Protein AF-A0A497G635-F1 (afdb_monomer_lite)

pLDDT: mean 95.18, std 5.39, range [63.78, 98.56]

Structure (mmCIF, N/CA/C/O backbone):
data_AF-A0A497G635-F1
#
_entry.id   AF-A0A497G635-F1
#
loop_
_atom_site.group_PDB
_atom_site.id
_atom_site.type_symbol
_atom_site.label_atom_id
_atom_site.label_alt_id
_atom_site.label_comp_id
_atom_site.label_asym_id
_atom_site.label_entity_id
_atom_site.label_seq_id
_atom_site.pdbx_PDB_ins_code
_atom_site.Cartn_x
_atom_site.Cartn_y
_atom_site.Cartn_z
_atom_site.occupancy
_atom_site.B_iso_or_equiv
_atom_site.auth_seq_id
_atom_site.auth_comp_id
_atom_site.auth_asym_id
_atom_site.auth_atom_id
_atom_site.pdbx_PDB_model_num
ATOM 1 N N . MET A 1 1 ? -13.423 -5.859 30.575 1.00 63.78 1 MET A N 1
ATOM 2 C CA . MET A 1 1 ? -13.373 -4.473 30.066 1.00 63.78 1 MET A CA 1
ATOM 3 C C . MET A 1 1 ? -14.773 -4.085 29.629 1.00 63.78 1 MET A C 1
ATOM 5 O O . MET A 1 1 ? -15.539 -4.984 29.285 1.00 63.78 1 MET A O 1
ATOM 9 N N . ALA A 1 2 ? -15.157 -2.811 29.715 1.00 88.50 2 ALA A N 1
ATOM 10 C CA . ALA A 1 2 ? -16.447 -2.407 29.167 1.00 88.50 2 ALA A CA 1
ATOM 11 C C . ALA A 1 2 ? -16.388 -2.517 27.636 1.00 88.50 2 ALA A C 1
ATOM 13 O O . ALA A 1 2 ? -15.327 -2.346 27.043 1.00 88.50 2 ALA A O 1
ATOM 14 N N . LYS A 1 3 ? -17.524 -2.767 26.978 1.00 91.19 3 LYS A N 1
ATOM 15 C CA . LYS A 1 3 ? -17.581 -2.925 25.513 1.00 91.19 3 LYS A CA 1
ATOM 16 C C . LYS A 1 3 ? -17.011 -1.718 24.749 1.00 91.19 3 LYS A C 1
ATOM 18 O O . LYS A 1 3 ? -16.501 -1.851 23.648 1.00 91.19 3 LYS A O 1
ATOM 23 N N . ILE A 1 4 ? -17.071 -0.535 25.360 1.00 92.25 4 ILE A N 1
ATOM 24 C CA . ILE A 1 4 ? -16.479 0.692 24.821 1.00 92.25 4 ILE A CA 1
ATOM 25 C C . ILE A 1 4 ? -14.945 0.700 24.863 1.00 92.25 4 ILE A C 1
ATOM 27 O O . ILE A 1 4 ? -14.320 1.320 24.007 1.00 92.25 4 ILE A O 1
ATOM 31 N N . ASP A 1 5 ? -14.338 0.026 25.839 1.00 93.88 5 ASP A N 1
ATOM 32 C CA . ASP A 1 5 ? -12.883 -0.053 25.972 1.00 93.88 5 ASP A CA 1
ATOM 33 C C . ASP A 1 5 ? -12.307 -1.008 24.920 1.00 93.88 5 ASP A C 1
ATOM 35 O O . ASP A 1 5 ? -11.311 -0.681 24.285 1.00 93.88 5 ASP A O 1
ATOM 39 N N . GLU A 1 6 ? -12.994 -2.126 24.669 1.00 93.50 6 GLU A N 1
ATOM 40 C CA . GLU A 1 6 ? -12.639 -3.102 23.628 1.00 93.50 6 GLU A CA 1
ATOM 41 C C . GLU A 1 6 ? -12.647 -2.457 22.231 1.00 93.50 6 GLU A C 1
ATOM 43 O O . GLU A 1 6 ? -11.651 -2.509 21.513 1.00 93.50 6 GLU A O 1
ATOM 48 N N . ILE A 1 7 ? -13.713 -1.720 21.891 1.00 93.50 7 ILE A N 1
ATOM 49 C CA . ILE A 1 7 ? -13.812 -0.996 20.610 1.00 93.50 7 ILE A CA 1
ATOM 50 C C . ILE A 1 7 ? -12.703 0.060 20.471 1.00 93.50 7 ILE A C 1
ATOM 52 O O . ILE A 1 7 ? -12.148 0.249 19.388 1.00 93.50 7 ILE A O 1
ATOM 56 N N . LYS A 1 8 ? -12.363 0.774 21.553 1.00 93.94 8 LYS A N 1
ATOM 57 C CA . LYS A 1 8 ? -11.268 1.758 21.525 1.00 93.94 8 LYS A CA 1
ATOM 58 C C . LYS A 1 8 ? -9.924 1.097 21.253 1.00 93.94 8 LYS A C 1
ATOM 60 O O . LYS A 1 8 ? -9.112 1.673 20.529 1.00 93.94 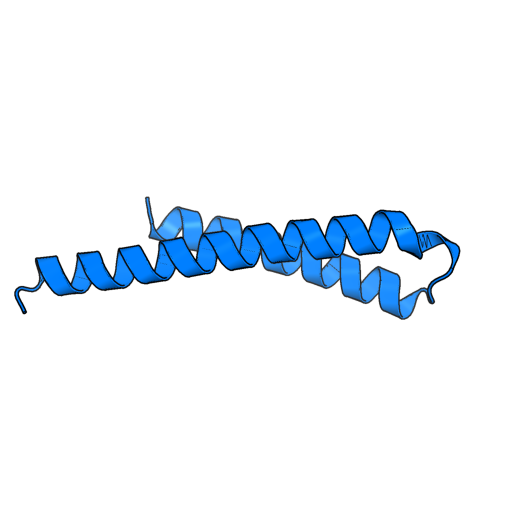8 LYS A O 1
ATOM 65 N N . GLU A 1 9 ? -9.689 -0.067 21.843 1.00 94.75 9 GLU A N 1
ATOM 66 C CA . GLU A 1 9 ? -8.455 -0.816 21.657 1.00 94.75 9 GLU A CA 1
ATOM 67 C C . GLU A 1 9 ? -8.327 -1.318 20.211 1.00 94.75 9 GLU A C 1
ATOM 69 O O . GLU A 1 9 ? -7.310 -1.049 19.566 1.00 94.75 9 GLU A O 1
ATOM 74 N N . GLU A 1 10 ? -9.381 -1.916 19.649 1.00 93.25 10 GLU A N 1
ATOM 75 C CA . GLU A 1 10 ? -9.427 -2.327 18.235 1.00 93.25 10 GLU A CA 1
ATOM 76 C C . GLU A 1 10 ? -9.155 -1.153 17.282 1.00 93.25 10 GLU A C 1
ATOM 78 O O . GLU A 1 10 ? -8.334 -1.251 16.364 1.00 93.25 10 GLU A O 1
ATOM 83 N N . LEU A 1 11 ? -9.783 -0.002 17.531 1.00 94.56 11 LEU A N 1
ATOM 84 C CA . LEU A 1 11 ? -9.606 1.198 16.714 1.00 94.56 11 LEU A CA 1
ATOM 85 C C . LEU A 1 11 ? -8.169 1.736 16.801 1.00 94.56 11 LEU A C 1
ATOM 87 O O . LEU A 1 11 ? -7.622 2.235 15.812 1.00 94.56 11 LEU A O 1
ATOM 91 N N . ASN A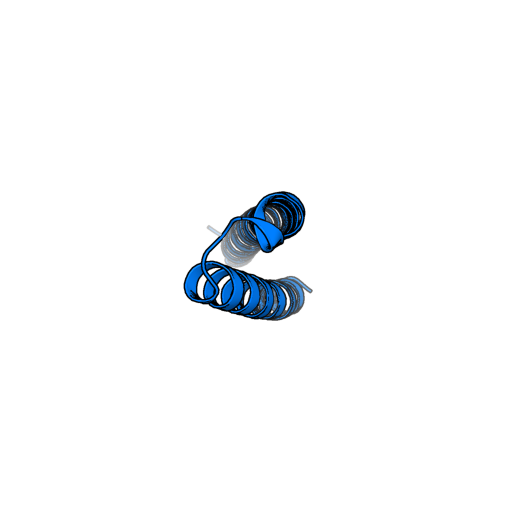 1 12 ? -7.527 1.609 17.963 1.00 96.12 12 ASN A N 1
ATOM 92 C CA . ASN A 1 12 ? -6.129 1.987 18.133 1.00 96.12 12 ASN A CA 1
ATOM 93 C C . ASN A 1 12 ? -5.192 1.045 17.358 1.00 96.12 12 ASN A C 1
ATOM 95 O O . ASN A 1 12 ? -4.282 1.521 16.676 1.00 96.12 12 ASN A O 1
ATOM 99 N N . TYR A 1 13 ? -5.456 -0.267 17.373 1.00 95.38 13 TYR A N 1
ATOM 100 C CA . TYR A 1 13 ? -4.723 -1.230 16.545 1.00 95.38 13 TYR A CA 1
ATOM 101 C C . TYR A 1 13 ? -4.869 -0.930 15.049 1.00 95.38 13 TYR A C 1
ATOM 103 O O . TYR A 1 13 ? -3.866 -0.914 14.332 1.00 95.38 13 TYR A O 1
ATOM 111 N N . LEU A 1 14 ? -6.080 -0.624 14.570 1.00 94.88 14 LEU A N 1
ATOM 112 C CA . LEU A 1 14 ? -6.308 -0.264 13.165 1.00 94.88 14 LEU A CA 1
ATOM 113 C C . LEU A 1 14 ? -5.516 0.983 12.751 1.00 94.88 14 LEU A C 1
ATOM 115 O O . LEU A 1 14 ? -4.923 1.000 11.673 1.00 94.88 14 LEU A O 1
ATOM 119 N N . LYS A 1 15 ? -5.438 2.006 13.613 1.00 95.38 15 LYS A N 1
ATOM 120 C CA . LYS A 1 15 ? -4.630 3.212 13.358 1.00 95.38 15 LYS A CA 1
ATOM 121 C C . LYS A 1 15 ? -3.135 2.912 13.263 1.00 95.38 15 LYS A C 1
ATOM 123 O O . LYS A 1 15 ? -2.462 3.467 12.394 1.00 95.38 15 LYS A O 1
ATOM 128 N N . VAL A 1 16 ? -2.620 2.032 14.124 1.00 96.88 16 VAL A N 1
ATOM 129 C CA . VAL A 1 16 ? -1.217 1.592 14.068 1.00 96.88 16 VAL A CA 1
ATOM 130 C C . VAL A 1 16 ? -0.936 0.879 12.744 1.00 96.88 16 VAL A C 1
ATOM 132 O O . VAL A 1 16 ? 0.017 1.233 12.048 1.00 96.88 16 VAL A O 1
ATOM 135 N N . TRP A 1 17 ? -1.796 -0.063 12.349 1.00 96.00 17 TRP A N 1
ATOM 136 C CA . TRP A 1 17 ? -1.651 -0.779 11.080 1.00 96.00 17 TRP A CA 1
ATOM 137 C C . TRP A 1 17 ? -1.765 0.136 9.863 1.00 96.00 17 TRP A C 1
ATOM 139 O O . TRP A 1 17 ? -0.969 0.006 8.935 1.00 96.00 17 TRP A O 1
ATOM 149 N N . LEU A 1 18 ? -2.687 1.101 9.885 1.00 96.56 18 LEU A N 1
ATOM 150 C CA . LEU A 1 18 ? -2.803 2.109 8.835 1.00 96.56 18 LEU A CA 1
ATOM 151 C C . LEU A 1 18 ? -1.486 2.877 8.660 1.00 96.56 18 LEU A C 1
ATOM 153 O O . LEU A 1 18 ? -0.995 3.007 7.540 1.00 96.56 18 LEU A O 1
ATOM 157 N N . GLY A 1 19 ? -0.883 3.331 9.763 1.00 97.19 19 GLY A N 1
ATOM 158 C CA . GLY A 1 19 ? 0.404 4.027 9.740 1.00 97.19 19 GLY A CA 1
ATOM 159 C C . GLY A 1 19 ? 1.532 3.176 9.150 1.00 97.19 19 GLY A C 1
ATOM 160 O O . GLY A 1 19 ? 2.276 3.654 8.293 1.00 97.19 19 GLY A O 1
ATOM 161 N N . ILE A 1 20 ? 1.626 1.904 9.553 1.00 97.94 20 ILE A N 1
ATOM 162 C CA . ILE A 1 20 ? 2.620 0.958 9.018 1.00 97.94 20 ILE A CA 1
ATOM 163 C C . ILE A 1 20 ? 2.450 0.803 7.504 1.00 97.94 20 ILE A C 1
ATOM 165 O O . ILE A 1 20 ? 3.418 0.965 6.764 1.00 97.94 20 ILE A O 1
ATOM 169 N N . ILE A 1 21 ? 1.225 0.560 7.031 1.00 97.94 21 ILE A N 1
ATOM 170 C CA . ILE A 1 21 ? 0.948 0.356 5.603 1.00 97.94 21 ILE A CA 1
ATOM 171 C C . ILE A 1 21 ? 1.290 1.609 4.786 1.00 97.94 21 ILE A C 1
ATOM 173 O O . ILE A 1 21 ? 1.881 1.493 3.709 1.00 97.94 21 ILE A O 1
ATOM 177 N N . VAL A 1 22 ? 0.975 2.806 5.293 1.00 98.25 22 VAL A N 1
ATOM 178 C CA . VAL A 1 22 ? 1.336 4.075 4.638 1.00 98.25 22 VAL A CA 1
ATOM 179 C C . VAL A 1 22 ? 2.854 4.199 4.494 1.00 98.25 22 VAL A C 1
ATOM 181 O O . VAL A 1 22 ? 3.344 4.452 3.392 1.00 98.25 22 VAL A O 1
ATOM 184 N N . ILE A 1 23 ? 3.611 3.970 5.570 1.00 98.44 23 ILE A N 1
ATOM 185 C CA . ILE A 1 23 ? 5.078 4.071 5.544 1.00 98.44 23 ILE A CA 1
ATOM 186 C C . ILE A 1 23 ? 5.682 3.021 4.603 1.00 98.44 23 ILE A C 1
ATOM 188 O O . ILE A 1 23 ? 6.569 3.346 3.812 1.00 98.44 23 ILE A O 1
ATOM 192 N N . THR A 1 24 ? 5.181 1.783 4.626 1.00 98.38 24 THR A N 1
ATOM 193 C CA . THR A 1 24 ? 5.614 0.731 3.695 1.00 98.38 24 THR A CA 1
ATOM 194 C C . THR A 1 24 ? 5.336 1.115 2.242 1.00 98.38 24 THR A C 1
ATOM 196 O O . THR A 1 24 ? 6.206 0.938 1.392 1.00 98.38 24 THR A O 1
ATOM 199 N N . THR A 1 25 ? 4.170 1.700 1.953 1.00 98.38 25 THR A N 1
ATOM 200 C CA . THR A 1 25 ? 3.805 2.154 0.600 1.00 98.38 25 THR A CA 1
ATOM 201 C C . THR A 1 25 ? 4.759 3.241 0.104 1.00 98.38 25 THR A C 1
ATOM 203 O O . THR A 1 25 ? 5.256 3.157 -1.017 1.00 98.38 25 THR A O 1
ATOM 206 N N . ILE A 1 26 ? 5.089 4.223 0.952 1.00 98.50 26 ILE A N 1
ATOM 207 C CA . ILE A 1 26 ? 6.093 5.256 0.639 1.00 98.50 26 ILE A CA 1
ATOM 208 C C . ILE A 1 26 ? 7.463 4.615 0.369 1.00 98.50 26 ILE A C 1
ATOM 210 O O . ILE A 1 26 ? 8.161 5.019 -0.562 1.00 98.50 26 ILE A O 1
ATOM 214 N N . GLY A 1 27 ? 7.837 3.598 1.150 1.00 98.56 27 GLY A N 1
ATOM 215 C CA . GLY A 1 27 ? 9.071 2.835 0.960 1.00 98.56 27 GLY A CA 1
ATOM 216 C C . GLY A 1 27 ? 9.152 2.145 -0.403 1.00 98.56 27 GLY A C 1
ATOM 217 O O . GLY A 1 27 ? 10.175 2.271 -1.075 1.00 98.56 27 GLY A O 1
ATOM 218 N N . LEU A 1 28 ? 8.079 1.477 -0.840 1.00 98.38 28 LEU A N 1
ATOM 219 C CA . LEU A 1 28 ? 8.011 0.842 -2.164 1.00 98.38 28 LEU A CA 1
ATOM 220 C C . LEU A 1 28 ? 8.076 1.878 -3.290 1.00 98.38 28 LEU A C 1
ATOM 222 O O . LEU A 1 28 ? 8.885 1.742 -4.201 1.00 98.38 28 LEU A O 1
ATOM 226 N N . ILE A 1 29 ? 7.332 2.983 -3.174 1.00 98.44 29 ILE A N 1
ATOM 227 C CA . ILE A 1 29 ? 7.395 4.086 -4.149 1.00 98.44 29 ILE A CA 1
ATOM 228 C C . ILE A 1 29 ? 8.826 4.635 -4.259 1.00 98.44 29 ILE A C 1
ATOM 230 O O . ILE A 1 29 ? 9.333 4.843 -5.363 1.00 98.44 29 ILE A O 1
ATOM 234 N N . SER A 1 30 ? 9.501 4.844 -3.125 1.00 98.38 30 SER A N 1
ATOM 235 C CA . SER A 1 30 ? 10.900 5.281 -3.101 1.00 98.38 30 SER A CA 1
ATOM 236 C C . SER A 1 30 ? 11.820 4.254 -3.763 1.00 98.38 30 SER A C 1
ATOM 238 O O . SER A 1 30 ? 12.662 4.615 -4.589 1.00 98.38 30 SER A O 1
ATOM 240 N N . TRP A 1 31 ? 11.646 2.966 -3.457 1.00 98.19 31 TRP A N 1
ATOM 241 C CA . TRP A 1 31 ? 12.420 1.900 -4.084 1.00 98.19 31 TRP A CA 1
ATOM 242 C C . TRP A 1 31 ? 12.230 1.892 -5.605 1.00 98.19 31 TRP A C 1
ATOM 244 O O . TRP A 1 31 ? 13.226 1.891 -6.332 1.00 98.19 31 TRP A O 1
ATOM 254 N N . LEU A 1 32 ? 10.990 1.986 -6.086 1.00 97.88 32 LEU A N 1
ATOM 255 C CA . LEU A 1 32 ? 10.657 2.024 -7.507 1.00 97.88 32 LEU A CA 1
ATOM 256 C C . LEU A 1 32 ? 11.352 3.180 -8.228 1.00 97.88 32 LEU A C 1
ATOM 258 O O . LEU A 1 32 ? 12.044 2.951 -9.220 1.00 97.88 32 LEU A O 1
ATOM 262 N N . ILE A 1 33 ? 11.235 4.403 -7.701 1.00 98.00 33 ILE A N 1
ATOM 263 C CA . ILE A 1 33 ? 11.851 5.608 -8.287 1.00 98.00 33 ILE A CA 1
ATOM 264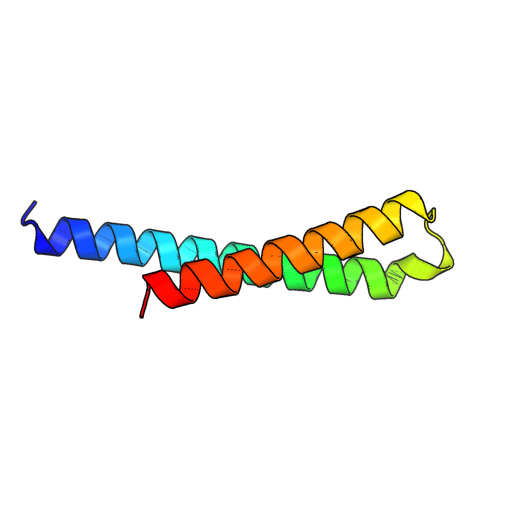 C C . ILE A 1 33 ? 13.373 5.459 -8.406 1.00 98.00 33 ILE A C 1
ATOM 266 O O . ILE A 1 33 ? 13.960 5.900 -9.392 1.00 98.00 33 ILE A O 1
ATOM 270 N N . ASN A 1 34 ? 14.016 4.813 -7.434 1.00 97.88 34 ASN A N 1
ATOM 271 C CA . ASN A 1 34 ? 15.470 4.653 -7.423 1.00 97.88 34 ASN A CA 1
ATOM 272 C C . ASN A 1 34 ? 15.971 3.448 -8.238 1.00 97.88 34 ASN A C 1
ATOM 274 O O . ASN A 1 34 ? 17.152 3.396 -8.573 1.00 97.88 34 ASN A O 1
ATOM 278 N N . ASN A 1 35 ? 15.112 2.472 -8.554 1.00 96.56 35 ASN A N 1
ATOM 279 C CA . ASN A 1 35 ? 15.551 1.179 -9.093 1.00 96.56 35 ASN A CA 1
ATOM 280 C C . ASN A 1 35 ? 14.889 0.773 -10.419 1.00 96.56 35 ASN A C 1
ATOM 282 O O . ASN A 1 35 ? 15.298 -0.243 -10.989 1.00 96.56 35 ASN A O 1
ATOM 286 N N . TYR A 1 36 ? 13.919 1.535 -10.944 1.00 93.38 36 TYR A N 1
ATOM 287 C CA . TYR A 1 36 ? 13.174 1.166 -12.160 1.00 93.38 36 TYR A CA 1
ATOM 288 C C . TYR A 1 36 ? 14.061 0.962 -13.399 1.00 93.38 36 TYR A C 1
ATOM 290 O O . TYR A 1 36 ? 13.741 0.137 -14.245 1.00 93.38 36 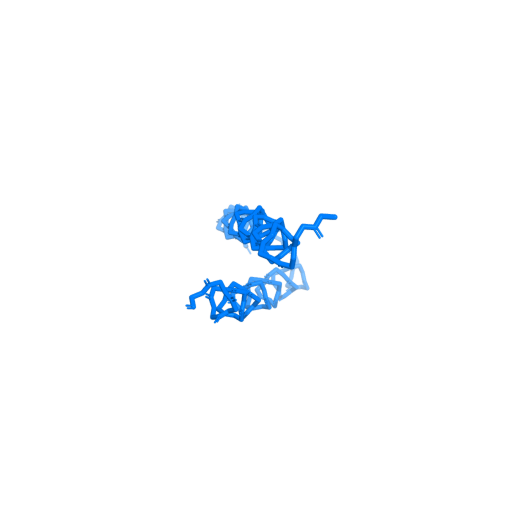TYR A O 1
ATOM 298 N N . ALA A 1 37 ? 15.181 1.680 -13.515 1.00 93.88 37 ALA A N 1
ATOM 299 C CA . ALA A 1 37 ? 16.061 1.584 -14.682 1.00 93.88 37 ALA A CA 1
ATOM 300 C C . ALA A 1 37 ? 17.015 0.374 -14.640 1.00 93.88 37 ALA A C 1
ATOM 302 O O . ALA A 1 37 ? 17.499 -0.064 -15.680 1.00 93.88 37 ALA A O 1
ATOM 303 N N . LEU A 1 38 ? 17.308 -0.150 -13.445 1.00 93.19 38 LEU A N 1
ATOM 304 C CA . LEU A 1 38 ? 18.324 -1.190 -13.221 1.00 93.19 38 LEU A CA 1
ATOM 305 C C . LEU A 1 38 ? 17.722 -2.545 -12.822 1.00 93.19 38 LEU A C 1
ATOM 307 O O . LEU A 1 38 ? 18.423 -3.557 -12.796 1.00 93.19 38 LEU A O 1
ATOM 311 N N . SER A 1 39 ? 16.435 -2.577 -12.478 1.00 93.69 39 SER A N 1
ATOM 312 C CA . SER A 1 39 ? 15.749 -3.782 -12.013 1.00 93.69 39 SER A CA 1
ATOM 313 C C . SER A 1 39 ? 15.108 -4.571 -13.147 1.00 93.69 39 SER A C 1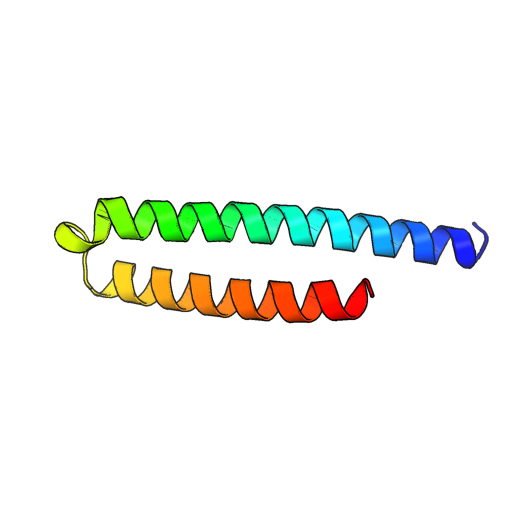
ATOM 315 O O . SER A 1 39 ? 14.758 -4.039 -14.194 1.00 93.69 39 SER A O 1
ATOM 317 N N . SER A 1 40 ? 14.897 -5.868 -12.913 1.00 95.69 40 SER A N 1
ATOM 318 C CA . SER A 1 40 ? 14.145 -6.704 -13.845 1.00 95.69 40 SER A CA 1
ATOM 319 C C . SER A 1 40 ? 12.669 -6.301 -13.893 1.00 95.69 40 SER A C 1
ATOM 321 O O . SER A 1 40 ? 12.075 -5.941 -12.873 1.00 95.69 40 SER A O 1
ATOM 323 N N . ASN A 1 41 ? 12.049 -6.462 -15.065 1.00 94.38 41 ASN A N 1
ATOM 324 C CA . ASN A 1 41 ? 10.632 -6.148 -15.280 1.00 94.38 41 ASN A CA 1
ATOM 325 C C . ASN A 1 41 ? 9.710 -6.854 -14.273 1.00 94.38 41 ASN A C 1
ATOM 327 O O . ASN A 1 41 ? 8.726 -6.273 -13.833 1.00 94.38 41 ASN A O 1
ATOM 331 N N . LEU A 1 42 ? 10.049 -8.081 -13.855 1.00 96.19 42 LEU A N 1
ATOM 332 C CA . LEU A 1 42 ? 9.288 -8.817 -12.839 1.00 96.19 42 LEU A CA 1
ATOM 333 C C . LEU A 1 42 ? 9.266 -8.100 -11.483 1.00 96.19 42 LEU A C 1
ATOM 335 O O . LEU A 1 42 ? 8.218 -8.053 -10.846 1.00 96.19 42 LEU A O 1
ATOM 339 N N . LYS A 1 43 ? 10.395 -7.522 -11.046 1.00 96.56 43 LYS A N 1
ATOM 340 C CA . LYS A 1 43 ? 10.455 -6.774 -9.782 1.00 96.56 43 LYS A CA 1
ATOM 341 C C . LYS A 1 43 ? 9.640 -5.488 -9.863 1.00 96.56 43 LYS A C 1
ATOM 343 O O . LYS A 1 43 ? 8.915 -5.184 -8.929 1.00 96.56 43 LYS A O 1
ATOM 348 N N . ILE A 1 44 ? 9.719 -4.782 -10.990 1.00 97.75 44 ILE A N 1
ATOM 349 C CA . ILE A 1 44 ? 8.961 -3.546 -11.230 1.00 97.75 44 ILE A CA 1
ATOM 350 C C . ILE A 1 44 ? 7.455 -3.824 -11.208 1.00 97.75 44 ILE A C 1
ATOM 352 O O . ILE A 1 44 ? 6.709 -3.137 -10.520 1.00 97.75 44 ILE A O 1
ATOM 356 N N . ILE A 1 45 ? 7.006 -4.862 -11.920 1.00 97.69 45 ILE A N 1
ATOM 357 C CA . ILE A 1 45 ? 5.591 -5.256 -11.944 1.00 97.69 45 ILE A CA 1
ATOM 358 C C . ILE A 1 45 ? 5.130 -5.681 -10.545 1.00 97.69 45 ILE A C 1
ATOM 360 O O . ILE A 1 45 ? 4.059 -5.265 -10.108 1.00 97.69 45 ILE A O 1
ATOM 364 N N . GLY A 1 46 ? 5.936 -6.473 -9.832 1.00 98.06 46 GLY A N 1
ATOM 365 C CA . GLY A 1 46 ? 5.632 -6.888 -8.462 1.00 98.06 46 GLY A CA 1
ATOM 366 C C . GLY A 1 46 ? 5.501 -5.706 -7.500 1.00 98.06 46 GLY A C 1
ATOM 367 O O . GLY A 1 46 ? 4.552 -5.660 -6.721 1.00 98.06 46 GLY A O 1
ATOM 368 N N . ASP A 1 47 ? 6.405 -4.733 -7.596 1.00 98.12 47 ASP A N 1
ATOM 369 C CA . ASP A 1 47 ? 6.385 -3.516 -6.784 1.00 98.12 47 ASP A CA 1
ATOM 370 C C . ASP A 1 47 ? 5.135 -2.661 -7.059 1.00 98.12 47 ASP A C 1
ATOM 372 O O . ASP A 1 47 ? 4.406 -2.311 -6.131 1.00 98.12 47 ASP A O 1
ATOM 376 N N . ILE A 1 48 ? 4.793 -2.441 -8.334 1.00 98.19 48 ILE A N 1
ATOM 377 C CA . ILE A 1 48 ? 3.574 -1.715 -8.727 1.00 98.19 48 ILE A CA 1
ATOM 378 C C . ILE A 1 48 ? 2.315 -2.417 -8.198 1.00 98.19 48 ILE A C 1
ATOM 380 O O . ILE A 1 48 ? 1.427 -1.761 -7.649 1.00 98.19 48 ILE A O 1
ATOM 384 N N . ILE A 1 49 ? 2.229 -3.745 -8.330 1.00 98.38 49 ILE A N 1
ATOM 385 C CA . ILE A 1 49 ? 1.097 -4.524 -7.806 1.00 98.38 49 ILE A CA 1
ATOM 386 C C . ILE A 1 49 ? 0.999 -4.368 -6.284 1.00 98.38 49 ILE A C 1
ATOM 388 O O . ILE A 1 49 ? -0.099 -4.159 -5.762 1.00 98.38 49 ILE A O 1
ATOM 392 N N . ALA A 1 50 ? 2.129 -4.424 -5.575 1.00 98.19 50 ALA A N 1
ATOM 393 C CA . ALA A 1 50 ? 2.167 -4.233 -4.131 1.00 98.19 50 ALA A CA 1
ATOM 394 C C . ALA A 1 50 ? 1.698 -2.824 -3.729 1.00 98.19 50 ALA A C 1
ATOM 396 O O . ALA A 1 50 ? 0.853 -2.701 -2.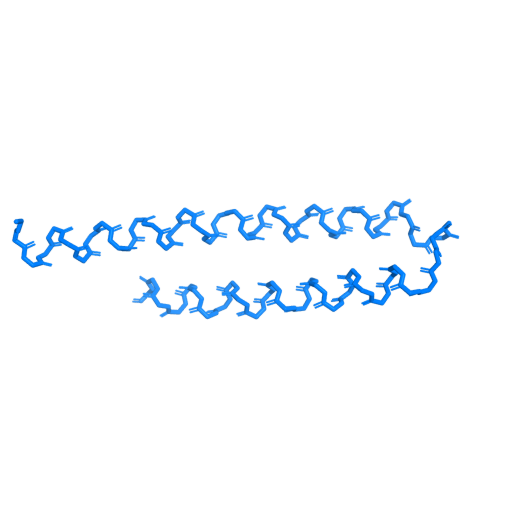844 1.00 98.19 50 ALA A O 1
ATOM 397 N N . ILE A 1 51 ? 2.153 -1.770 -4.416 1.00 98.56 51 ILE A N 1
ATOM 398 C CA . ILE A 1 51 ? 1.707 -0.387 -4.174 1.00 98.56 51 ILE A CA 1
ATOM 399 C C . ILE A 1 51 ? 0.189 -0.257 -4.358 1.00 98.56 51 ILE A C 1
ATOM 401 O O . ILE A 1 51 ? -0.483 0.341 -3.513 1.00 98.56 51 ILE A O 1
ATOM 405 N N . ILE A 1 52 ? -0.376 -0.833 -5.424 1.00 98.31 52 ILE A N 1
ATOM 406 C CA . ILE A 1 52 ? -1.827 -0.800 -5.675 1.00 98.31 52 ILE A CA 1
ATOM 407 C C . ILE A 1 52 ? -2.580 -1.519 -4.550 1.00 98.31 52 ILE A C 1
ATOM 409 O O . ILE A 1 52 ? -3.540 -0.976 -3.998 1.00 98.31 52 ILE A O 1
ATOM 413 N N . PHE A 1 53 ? -2.132 -2.717 -4.175 1.00 98.44 53 PHE A N 1
ATOM 414 C CA . PHE A 1 53 ? -2.766 -3.513 -3.125 1.00 98.44 53 PHE A CA 1
ATOM 415 C C . PHE A 1 53 ? -2.735 -2.815 -1.756 1.00 98.44 53 PHE A C 1
ATOM 417 O O . PHE A 1 53 ? -3.750 -2.772 -1.052 1.00 98.44 53 PHE A O 1
ATOM 424 N N . LEU A 1 54 ? -1.598 -2.219 -1.386 1.00 98.19 54 LEU A N 1
ATOM 425 C CA . LEU A 1 54 ? -1.475 -1.469 -0.135 1.00 98.19 54 LEU A CA 1
ATOM 426 C C . LEU A 1 54 ? -2.320 -0.193 -0.162 1.00 98.19 54 LEU A C 1
ATOM 428 O O . LEU A 1 54 ? -2.968 0.121 0.832 1.00 98.19 54 LEU A O 1
ATOM 432 N N . THR A 1 55 ? -2.408 0.489 -1.305 1.00 97.75 55 THR A N 1
ATOM 433 C CA . THR A 1 55 ? -3.279 1.664 -1.468 1.00 97.75 55 THR A CA 1
ATOM 434 C C . THR A 1 55 ? -4.754 1.305 -1.264 1.00 97.75 55 THR A C 1
ATOM 436 O O . THR A 1 55 ? -5.466 2.000 -0.539 1.00 97.75 55 THR A O 1
ATOM 439 N N . ILE A 1 56 ? -5.216 0.185 -1.831 1.00 97.88 56 ILE A N 1
ATOM 440 C CA . ILE A 1 56 ? -6.574 -0.331 -1.590 1.00 97.88 56 ILE A CA 1
ATOM 441 C C . ILE A 1 56 ? -6.770 -0.657 -0.102 1.00 97.88 56 ILE A C 1
ATOM 443 O O . ILE A 1 56 ? -7.789 -0.288 0.483 1.00 97.88 56 ILE A O 1
ATOM 447 N N . SER A 1 57 ? -5.782 -1.297 0.528 1.00 96.62 57 SER A N 1
ATOM 448 C CA . SER A 1 57 ? -5.824 -1.636 1.957 1.00 96.62 57 SER A CA 1
ATOM 449 C C . SER A 1 57 ? -5.930 -0.391 2.847 1.00 96.62 57 SER A C 1
ATOM 451 O O . SER A 1 57 ? -6.721 -0.388 3.788 1.00 96.62 57 SER A O 1
ATOM 453 N N . ILE A 1 58 ? -5.212 0.691 2.519 1.00 96.88 58 ILE A N 1
ATOM 454 C CA . ILE A 1 58 ? -5.306 1.992 3.206 1.00 96.88 58 ILE A CA 1
ATOM 455 C C . ILE A 1 58 ? -6.738 2.524 3.151 1.00 96.88 58 ILE A C 1
ATOM 457 O O . ILE A 1 58 ? -7.286 2.896 4.185 1.00 96.88 58 ILE A O 1
ATOM 461 N N . ILE A 1 59 ? -7.361 2.525 1.968 1.00 96.38 59 ILE A N 1
ATOM 462 C CA . ILE A 1 59 ? -8.733 3.026 1.784 1.00 96.38 59 ILE A CA 1
ATOM 463 C C . ILE A 1 59 ? -9.731 2.199 2.606 1.00 96.38 59 ILE A C 1
ATOM 465 O O . ILE A 1 59 ? -10.625 2.757 3.243 1.00 96.38 59 ILE A O 1
ATOM 469 N N . ILE A 1 60 ? -9.579 0.871 2.611 1.00 95.62 60 ILE A N 1
ATOM 470 C CA . ILE A 1 60 ? -10.447 -0.025 3.383 1.00 95.62 60 ILE A CA 1
ATOM 471 C C . ILE A 1 60 ? -10.287 0.237 4.882 1.00 95.62 60 ILE A C 1
ATOM 473 O O . ILE A 1 60 ? -11.288 0.378 5.581 1.00 95.62 60 ILE A O 1
ATOM 477 N N . ILE A 1 61 ? -9.057 0.316 5.390 1.00 94.50 61 ILE A N 1
ATOM 478 C CA . ILE A 1 61 ? -8.809 0.515 6.824 1.00 94.50 61 ILE A CA 1
ATOM 479 C C . ILE A 1 61 ? -9.268 1.907 7.271 1.00 94.50 61 ILE A C 1
ATOM 481 O O . ILE A 1 61 ? -9.955 2.009 8.284 1.00 94.50 61 ILE A O 1
ATOM 485 N N . ASP A 1 62 ? -8.980 2.962 6.504 1.00 94.50 62 ASP A N 1
ATOM 486 C CA . ASP A 1 62 ? -9.446 4.325 6.804 1.00 94.50 62 ASP A CA 1
ATOM 487 C C . ASP A 1 62 ? -10.979 4.395 6.893 1.00 94.50 62 ASP A C 1
ATOM 489 O O . ASP A 1 62 ? -11.521 5.019 7.805 1.00 94.50 62 ASP A O 1
ATOM 493 N N . LYS A 1 63 ? -11.688 3.672 6.015 1.00 92.75 63 LYS A N 1
ATOM 494 C CA . LYS A 1 63 ? -13.154 3.566 6.060 1.00 92.75 63 LYS A CA 1
ATOM 495 C C . LYS A 1 63 ? -13.684 2.817 7.290 1.00 92.75 63 LYS A C 1
ATOM 497 O O . LYS A 1 63 ? -14.818 3.060 7.672 1.00 92.75 63 LYS A O 1
ATOM 502 N N . ASN A 1 64 ? -12.914 1.904 7.883 1.00 87.81 64 ASN A N 1
ATOM 503 C CA . ASN A 1 64 ? -13.317 1.202 9.110 1.00 87.81 64 ASN A CA 1
ATOM 504 C C . ASN A 1 64 ? -12.990 1.999 10.385 1.00 87.81 64 ASN A C 1
ATOM 506 O O . ASN A 1 64 ? -13.518 1.688 11.449 1.00 87.81 64 ASN A O 1
ATOM 510 N N . ILE A 1 65 ? -12.101 2.994 10.297 1.00 88.88 65 ILE A N 1
ATOM 511 C CA . ILE A 1 65 ? -11.739 3.867 11.422 1.00 88.88 65 ILE A CA 1
ATOM 512 C C . ILE A 1 65 ? -12.691 5.071 11.531 1.00 88.88 65 ILE A C 1
ATOM 514 O O . ILE A 1 65 ? -12.898 5.570 12.640 1.00 88.88 65 ILE A O 1
ATOM 518 N N . LYS A 1 66 ? -13.210 5.560 10.398 1.00 73.75 66 LYS A N 1
ATOM 519 C CA . LYS A 1 66 ? -14.192 6.655 10.311 1.00 73.75 66 LYS A CA 1
ATOM 520 C C . LYS A 1 66 ? -15.614 6.162 10.540 1.00 73.75 66 LYS A C 1
ATOM 522 O O . LYS A 1 66 ? -16.344 6.878 11.258 1.00 73.75 66 LYS A O 1
#

Sequence (66 aa):
MAKIDEIKEELNYLKVWLGIIVITTIGLISWLINNYALSSNLKIIGDIIAIIFLTISIIIIDKNIK

Secondary structure (DSSP, 8-state):
--HHHHHHHHHHHHHHHHHHHHHHHHHHHHHHHHHTTTS-HHHHHHHHHHHHHHHHHHHHHHHHH-

Foldseek 3Di:
DPPVVVVVVVLVVLVVVLVVLVVVLVVLVVCCVVPVVPDDPVSNVVSVVSNVVSVVVNVVSVVVND

Radius of gyration: 15.99 Å; chains: 1; bounding box: 36×16×45 Å